Protein AF-A0A1E7WHT1-F1 (afdb_monomer)

Nearest PDB structures (foldseek):
  6sga-assembly1_CK  TM=3.285E-01  e=3.236E+00  Trypanosoma brucei brucei

Secondary structure (DSSP, 8-state):
------S-----------------PPP------EEEEEE-SSTT----EEEE-HHHHHHHSGGG--EEEHHHHHHHS-HHHHHHHHHHHHT-BPPGGG-----EEEESS-GGGGGG-TTS-GGG-B-TTSSB--

pLDDT: mean 82.58, std 22.04, range [29.38, 97.88]

Solvent-accessible surface area (backbone atoms only — not comparable to full-atom values): 8358 Å² total; per-residue (Å²): 130,83,88,88,87,90,86,85,88,78,89,78,88,78,81,94,75,94,76,79,88,72,74,78,71,74,79,75,76,66,82,49,66,37,34,34,34,39,44,55,58,55,98,84,54,71,73,47,34,26,44,27,45,55,68,54,42,44,71,60,32,57,98,80,34,31,41,36,45,55,72,57,46,56,69,74,44,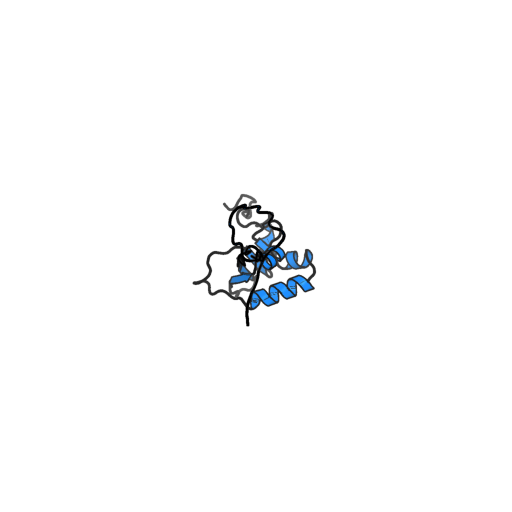65,55,78,60,51,53,53,45,52,57,60,27,68,76,35,65,44,60,74,96,74,54,85,63,75,64,30,40,42,30,36,85,43,70,89,55,52,82,32,31,81,78,24,28,72,84,58,20,32,40,100,85,67,47,66,68,110

Foldseek 3Di:
DDDDDDDDDDDDDDDDDDDPPPPPDDPDPPQDWAWEWEDEPDPPDDRWIWTATPVLVCLQAPPQAAAGEVVVSVVVDPVVVNVVSVVVRVVGTDDPVRDPDHRHYYYHPPVVLCVQQVPNHPQQGADPVRHGPD

Sequence (134 aa):
MRAKRCAGMWHFLDDTTNGSGYRQEQPLTERRVKNIQIIDGADNAAYDIFSATEEEFSLIFPDGTDVAFIDEVYRSQPSTILDAALTEIWTRRVPKRLAMGIHGILFYDCERKKIYYPGRRDEEAVNPCGAPLR

Radius of gyration: 27.78 Å; Cα contacts (8 Å, |Δi|>4): 170; chains: 1; bounding box: 64×77×63 Å

Structure (mmCIF, N/CA/C/O backbone):
data_AF-A0A1E7WHT1-F1
#
_entry.id   AF-A0A1E7WHT1-F1
#
loop_
_atom_site.group_PDB
_atom_site.id
_atom_site.type_symbol
_atom_site.label_atom_id
_atom_site.label_alt_id
_atom_site.label_comp_id
_atom_site.label_asym_id
_atom_site.label_entity_id
_atom_site.label_seq_id
_atom_site.pdbx_PDB_ins_code
_atom_site.Cartn_x
_atom_site.Cartn_y
_atom_site.Cartn_z
_atom_site.occupancy
_atom_site.B_iso_or_equiv
_atom_site.auth_seq_id
_atom_site.auth_comp_id
_atom_site.auth_asym_id
_atom_site.auth_atom_id
_atom_site.pdbx_PDB_model_num
ATOM 1 N N . MET A 1 1 ? -48.030 45.503 42.826 1.00 34.50 1 MET A N 1
ATOM 2 C CA . MET A 1 1 ? -48.830 46.573 42.173 1.00 34.50 1 MET A CA 1
ATOM 3 C C . MET A 1 1 ? -47.914 47.409 41.272 1.00 34.50 1 MET A C 1
ATOM 5 O O . MET A 1 1 ? -46.770 47.546 41.664 1.00 34.50 1 MET A O 1
ATOM 9 N N . ARG A 1 2 ? -48.424 47.933 40.133 1.00 33.75 2 ARG A N 1
ATOM 10 C CA . ARG A 1 2 ? -48.082 49.201 39.397 1.00 33.75 2 ARG A CA 1
ATOM 11 C C . ARG A 1 2 ? -46.597 49.692 39.387 1.00 33.75 2 ARG A C 1
ATOM 13 O O . ARG A 1 2 ? -46.050 49.925 40.449 1.00 33.75 2 ARG A O 1
ATOM 20 N N . ALA A 1 3 ? -45.878 49.836 38.254 1.00 31.58 3 ALA A N 1
ATOM 21 C CA . ALA A 1 3 ? -45.936 50.890 37.192 1.00 31.58 3 ALA A CA 1
ATOM 22 C C . ALA A 1 3 ? -45.684 52.336 37.709 1.00 31.58 3 ALA A C 1
ATOM 24 O O . ALA A 1 3 ? -46.336 52.715 38.675 1.00 31.58 3 ALA A O 1
ATOM 25 N N . LYS A 1 4 ? -44.825 53.225 37.151 1.00 37.28 4 LYS A N 1
ATOM 26 C CA . LYS A 1 4 ? -44.295 53.529 35.772 1.00 37.28 4 LYS A CA 1
ATOM 27 C C . LYS A 1 4 ? -42.741 53.373 35.665 1.00 37.28 4 LYS A C 1
ATOM 29 O O . LYS A 1 4 ? -42.178 52.898 36.638 1.00 37.28 4 LYS A O 1
ATOM 34 N N . ARG A 1 5 ? -41.954 53.567 34.572 1.00 29.38 5 ARG A N 1
ATOM 35 C CA . ARG A 1 5 ? -41.879 54.368 33.297 1.00 29.38 5 ARG A CA 1
ATOM 36 C C . ARG A 1 5 ? -41.156 55.750 33.374 1.00 29.38 5 ARG A C 1
ATOM 38 O O . ARG A 1 5 ? -41.619 56.622 34.094 1.00 29.38 5 ARG A O 1
ATOM 45 N N . CYS A 1 6 ? -40.153 55.933 32.488 1.00 35.97 6 CYS A N 1
ATOM 46 C CA . CYS A 1 6 ? -39.565 57.180 31.923 1.00 35.97 6 CYS A CA 1
ATOM 47 C C . CYS A 1 6 ? -38.513 58.022 32.694 1.00 35.97 6 CYS A C 1
ATOM 49 O O . CYS A 1 6 ? -38.873 58.820 33.550 1.00 35.97 6 CYS A O 1
ATOM 51 N N . ALA A 1 7 ? -37.266 58.017 32.192 1.00 42.38 7 ALA A N 1
ATOM 52 C CA . ALA A 1 7 ? -36.542 59.199 31.672 1.00 42.38 7 ALA A CA 1
ATOM 53 C C . ALA A 1 7 ? -35.319 58.744 30.834 1.00 42.38 7 ALA A C 1
ATOM 55 O O . ALA A 1 7 ? -34.721 57.728 31.166 1.00 42.38 7 ALA A O 1
ATOM 56 N N . GLY A 1 8 ? -34.943 59.475 29.771 1.00 38.22 8 GLY A N 1
ATOM 57 C CA . GLY A 1 8 ? -33.703 59.211 29.009 1.00 38.22 8 GLY A CA 1
ATOM 58 C C . GLY A 1 8 ? -33.853 58.386 27.723 1.00 38.22 8 GLY A C 1
ATOM 59 O O . GLY A 1 8 ? -33.151 57.399 27.535 1.00 38.22 8 GLY A O 1
ATOM 60 N N . MET A 1 9 ? -34.754 58.787 26.823 1.00 34.19 9 MET A N 1
ATOM 61 C CA . MET A 1 9 ? -34.816 58.215 25.475 1.00 34.19 9 MET A CA 1
ATOM 62 C C . MET A 1 9 ? -33.774 58.879 24.571 1.00 34.19 9 MET A C 1
ATOM 64 O O . MET A 1 9 ? -33.945 60.037 24.199 1.00 34.19 9 MET A O 1
ATOM 68 N N . TRP A 1 10 ? -32.760 58.121 24.159 1.00 38.09 10 TRP A N 1
ATOM 69 C CA . TRP A 1 10 ? -32.145 58.305 22.847 1.00 38.09 10 TRP A CA 1
ATOM 70 C C . TRP A 1 10 ? -32.527 57.103 21.997 1.00 38.09 10 TRP A C 1
ATOM 72 O O . TRP A 1 10 ? -32.131 55.975 22.282 1.00 38.09 10 TRP A O 1
ATOM 82 N N . HIS A 1 11 ? -33.341 57.349 20.973 1.00 33.88 11 HIS A N 1
ATOM 83 C CA . HIS A 1 11 ? -33.473 56.405 19.877 1.00 33.88 11 HIS A CA 1
ATOM 84 C C . HIS A 1 11 ? -32.188 56.466 19.055 1.00 33.88 11 HIS A C 1
ATOM 86 O O . HIS A 1 11 ? -31.851 57.523 18.525 1.00 33.88 11 HIS A O 1
ATOM 92 N N . PHE A 1 12 ? -31.547 55.319 18.877 1.00 31.98 12 PHE A N 1
ATOM 93 C CA . PHE A 1 12 ? -31.042 54.968 17.560 1.00 31.98 12 PHE A CA 1
ATOM 94 C C . PHE A 1 12 ? -31.730 53.666 17.163 1.00 31.98 12 PHE A C 1
ATOM 96 O O . PHE A 1 12 ? -31.627 52.657 17.860 1.00 31.98 12 PHE A O 1
ATOM 103 N N . LEU A 1 13 ? -32.539 53.748 16.111 1.00 40.91 13 LEU A N 1
ATOM 104 C CA . LEU A 1 13 ? -32.979 52.587 15.355 1.00 40.91 13 LEU A CA 1
ATOM 105 C C . LEU A 1 13 ? -31.902 52.372 14.301 1.00 40.91 13 LEU A C 1
ATOM 107 O O . LEU A 1 13 ? -31.706 53.257 13.480 1.00 40.91 13 LEU A O 1
ATOM 111 N N . ASP A 1 14 ? -31.244 51.224 14.346 1.00 40.97 14 ASP A N 1
ATOM 112 C CA . ASP A 1 14 ? -30.653 50.600 13.169 1.00 40.97 14 ASP A CA 1
ATOM 113 C C . ASP A 1 14 ? -30.900 49.092 13.265 1.00 40.97 14 ASP A C 1
ATOM 115 O O . ASP A 1 14 ? -31.165 48.550 14.345 1.00 40.97 14 ASP A O 1
ATOM 119 N N . ASP A 1 15 ? -30.965 48.461 12.099 1.00 40.78 15 ASP A N 1
ATOM 120 C CA . ASP A 1 15 ? -31.908 47.374 11.864 1.00 40.78 15 ASP A CA 1
ATOM 121 C C . ASP A 1 15 ? -31.495 45.978 12.359 1.00 40.78 15 ASP A C 1
ATOM 123 O O . ASP A 1 15 ? -30.356 45.660 12.695 1.00 40.78 15 ASP A O 1
ATOM 127 N N . THR A 1 16 ? -32.505 45.114 12.360 1.00 49.03 16 THR A N 1
ATOM 128 C CA . THR A 1 16 ? -32.480 43.676 12.640 1.00 49.03 16 THR A CA 1
ATOM 129 C C . THR A 1 16 ? -31.265 42.893 12.112 1.00 49.03 16 THR A C 1
ATOM 131 O O . THR A 1 16 ? -30.999 42.890 10.914 1.00 49.03 16 THR A O 1
ATOM 134 N N . THR A 1 17 ? -30.657 42.067 12.971 1.00 46.53 17 THR A N 1
ATOM 135 C CA . THR A 1 17 ? -30.294 40.639 12.748 1.00 46.53 17 THR A CA 1
ATOM 136 C C . THR A 1 17 ? -29.713 40.113 14.069 1.00 46.53 17 THR A C 1
ATOM 138 O O . THR A 1 17 ? -28.706 40.599 14.558 1.00 46.53 17 THR A O 1
ATOM 141 N N . ASN A 1 18 ? -30.389 39.264 14.843 1.00 47.66 18 ASN A N 1
ATOM 142 C CA . ASN A 1 18 ? -30.647 37.843 14.589 1.00 47.66 18 ASN A CA 1
ATOM 143 C C . ASN A 1 18 ? -29.401 37.099 14.071 1.00 47.66 18 ASN A C 1
ATOM 145 O O . ASN A 1 18 ? -29.125 37.097 12.877 1.00 47.66 18 ASN A O 1
ATOM 149 N N . GLY A 1 19 ? -28.659 36.471 14.985 1.00 43.56 19 GLY A N 1
ATOM 150 C CA . GLY A 1 19 ? -27.399 35.789 14.694 1.00 43.56 19 GLY A CA 1
ATOM 151 C C . GLY A 1 19 ? -26.966 34.938 15.880 1.00 43.56 19 GLY A C 1
ATOM 152 O O . GLY A 1 19 ? -26.199 35.381 16.731 1.00 43.56 19 GLY A O 1
ATOM 153 N N . SER A 1 20 ? -27.504 33.720 15.961 1.00 44.53 20 SER A N 1
ATOM 154 C CA . SER A 1 20 ? -27.077 32.706 16.928 1.00 44.53 20 SER A CA 1
ATOM 155 C C . SER A 1 20 ? -25.565 32.508 16.882 1.00 44.53 20 SER A C 1
ATOM 157 O O . SER A 1 20 ? -24.979 32.509 15.799 1.00 44.53 20 SER A O 1
ATOM 159 N N . GLY A 1 21 ? -24.949 32.265 18.041 1.00 47.09 21 GLY A N 1
ATOM 160 C CA . GLY A 1 21 ? -23.525 31.957 18.143 1.00 47.09 21 GLY A CA 1
ATOM 161 C C . GLY A 1 21 ? -23.160 30.656 17.429 1.00 47.09 21 GLY A C 1
ATOM 162 O O . GLY A 1 21 ? -23.050 29.608 18.063 1.00 47.09 21 GLY A O 1
ATOM 163 N N . TYR A 1 22 ? -22.919 30.735 16.122 1.00 44.38 22 TYR A N 1
ATOM 164 C CA . TYR A 1 22 ? -22.213 29.708 15.376 1.00 44.38 22 TYR A CA 1
ATOM 165 C C . TYR A 1 22 ? -20.747 29.754 15.791 1.00 44.38 22 TYR A C 1
ATOM 167 O O . TYR A 1 22 ? -19.918 30.445 15.199 1.00 44.38 22 TYR A O 1
ATOM 175 N N . ARG A 1 23 ? -20.424 28.956 16.813 1.00 45.50 23 ARG A N 1
ATOM 176 C CA . ARG A 1 23 ? -19.130 28.280 16.861 1.00 45.50 23 ARG A CA 1
ATOM 177 C C . ARG A 1 23 ? -18.966 27.634 15.487 1.00 45.50 23 ARG A C 1
ATOM 179 O O . ARG A 1 23 ? -19.723 26.723 15.168 1.00 45.50 23 ARG A O 1
ATOM 186 N N . GLN A 1 24 ? -18.049 28.143 14.666 1.00 50.62 24 GLN A N 1
ATOM 187 C CA . GLN A 1 24 ? -17.701 27.470 13.422 1.00 50.62 24 GLN A CA 1
ATOM 188 C C . GLN A 1 24 ? -17.016 26.165 13.814 1.00 50.62 24 GLN A C 1
ATOM 190 O O . GLN A 1 24 ? -15.841 26.138 14.181 1.00 50.62 24 GLN A O 1
ATOM 195 N N . GLU A 1 25 ? -17.808 25.098 13.834 1.00 52.81 25 GLU A N 1
ATOM 196 C CA . GLU A 1 25 ? -17.294 23.742 13.855 1.00 52.81 25 GLU A CA 1
ATOM 197 C C . GLU A 1 25 ? -16.390 23.593 12.632 1.00 52.81 25 GLU A C 1
ATOM 199 O O . GLU A 1 25 ? -16.689 24.103 11.549 1.00 52.81 25 GLU A O 1
ATOM 204 N N . GLN A 1 26 ? -15.217 23.009 12.867 1.00 57.75 26 GLN A N 1
ATOM 205 C CA . GLN A 1 26 ? -14.123 22.984 11.904 1.00 57.75 26 GLN A CA 1
ATOM 206 C C . GLN A 1 26 ? -14.621 22.398 10.576 1.00 57.75 26 GLN A C 1
ATOM 208 O O . GLN A 1 26 ? -15.403 21.441 10.608 1.00 57.75 26 GLN A O 1
ATOM 213 N N . PRO A 1 27 ? -14.194 22.935 9.414 1.00 47.53 27 PRO A N 1
ATOM 214 C CA . PRO A 1 27 ? -14.546 22.319 8.148 1.00 47.53 27 PRO A CA 1
ATOM 215 C C . PRO A 1 27 ? -14.079 20.871 8.198 1.00 47.53 27 PRO A C 1
ATOM 217 O O . PRO A 1 27 ? -12.926 20.599 8.537 1.00 47.53 27 PRO A O 1
ATOM 220 N N . LEU A 1 28 ? -14.993 19.955 7.886 1.00 53.41 28 LEU A N 1
ATOM 221 C CA . LEU A 1 28 ? -14.667 18.550 7.754 1.00 53.41 28 LEU A CA 1
ATOM 222 C C . LEU A 1 28 ? -13.569 18.432 6.689 1.00 53.41 28 LEU A C 1
ATOM 224 O O . LEU A 1 28 ? -13.851 18.427 5.490 1.00 53.41 28 LEU A O 1
ATOM 228 N N . THR A 1 29 ? -12.327 18.222 7.128 1.00 53.31 29 THR A N 1
ATOM 229 C CA . THR A 1 29 ? -11.556 17.130 6.550 1.00 53.31 29 THR A CA 1
ATOM 230 C C . THR A 1 29 ? -12.441 15.902 6.695 1.00 53.31 29 THR A C 1
ATOM 232 O O . THR A 1 29 ? -12.456 15.225 7.725 1.00 53.31 29 THR A O 1
ATOM 235 N N . GLU A 1 30 ? -13.256 15.657 5.662 1.00 54.78 30 GLU A N 1
ATOM 236 C CA . GLU A 1 30 ? -13.797 14.334 5.402 1.00 54.78 30 GLU A CA 1
ATOM 237 C C . GLU A 1 30 ? -12.634 13.382 5.641 1.00 54.78 30 GLU A C 1
ATOM 239 O O . GLU A 1 30 ? -11.566 13.573 5.054 1.00 54.78 30 GLU A O 1
ATOM 244 N N . ARG A 1 31 ? -12.804 12.426 6.557 1.00 61.44 31 ARG A N 1
ATOM 245 C CA . ARG A 1 31 ? -11.778 11.428 6.853 1.00 61.44 31 AR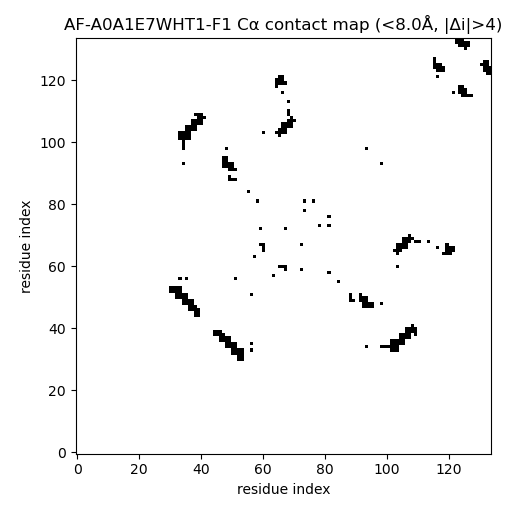G A CA 1
ATOM 246 C C . ARG A 1 31 ? -11.597 10.590 5.596 1.00 61.44 31 ARG A C 1
ATOM 248 O O . ARG A 1 31 ? -12.280 9.581 5.423 1.00 61.44 31 ARG A O 1
ATOM 255 N N . ARG A 1 32 ? -10.754 11.073 4.682 1.00 81.44 32 ARG A N 1
ATOM 256 C CA . ARG A 1 32 ? -10.528 10.485 3.371 1.00 81.44 32 ARG A CA 1
ATOM 257 C C . ARG A 1 32 ? -9.801 9.184 3.601 1.00 81.44 32 ARG A C 1
ATOM 259 O O . ARG A 1 32 ? -8.604 9.138 3.858 1.00 81.44 32 ARG A O 1
ATOM 266 N N . VAL A 1 33 ? -10.597 8.127 3.592 1.00 90.38 33 VAL A N 1
ATOM 267 C CA . VAL A 1 33 ? -10.102 6.771 3.704 1.00 90.38 33 VAL A CA 1
ATOM 268 C C . VAL A 1 33 ? -9.413 6.395 2.402 1.00 90.38 33 VAL A C 1
ATOM 270 O O . VAL A 1 33 ? -9.965 6.574 1.314 1.00 90.38 33 VAL A O 1
ATOM 273 N N . LYS A 1 34 ? -8.190 5.887 2.517 1.00 95.88 34 LYS A N 1
ATOM 274 C CA . LYS A 1 34 ? -7.380 5.421 1.397 1.00 95.88 34 LYS A CA 1
ATOM 275 C C . LYS A 1 34 ? -7.235 3.912 1.489 1.00 95.88 34 LYS A C 1
ATOM 277 O O . LYS A 1 34 ? -6.869 3.370 2.528 1.00 95.88 34 LYS A O 1
ATOM 282 N N . ASN A 1 35 ? -7.528 3.236 0.383 1.00 97.69 35 ASN A N 1
ATOM 283 C CA . ASN A 1 35 ? -7.358 1.790 0.269 1.00 97.69 35 ASN A CA 1
ATOM 284 C C . ASN A 1 35 ? -5.914 1.479 -0.133 1.00 97.69 35 ASN A C 1
ATOM 286 O O . ASN A 1 35 ? -5.514 1.795 -1.256 1.00 97.69 35 ASN A O 1
ATOM 290 N N . ILE A 1 36 ? -5.161 0.844 0.760 1.00 97.88 36 ILE A N 1
ATOM 291 C CA . ILE A 1 36 ? -3.805 0.352 0.509 1.00 97.88 36 ILE A CA 1
ATOM 292 C C . ILE A 1 36 ? -3.897 -1.134 0.163 1.00 97.88 36 ILE A C 1
ATOM 294 O O . ILE A 1 36 ? -4.501 -1.901 0.915 1.00 97.88 36 ILE A O 1
ATOM 298 N N . GLN A 1 37 ? -3.303 -1.551 -0.954 1.00 97.88 37 GLN A N 1
ATOM 299 C CA . GLN A 1 37 ? -3.128 -2.964 -1.286 1.00 97.88 37 GLN A CA 1
ATOM 300 C C . GLN A 1 37 ? -1.765 -3.457 -0.799 1.00 97.88 37 GLN A C 1
ATOM 302 O O . GLN A 1 37 ? -0.745 -2.819 -1.051 1.00 97.88 37 GLN A O 1
ATOM 307 N N . ILE A 1 38 ? -1.743 -4.616 -0.146 1.00 96.25 38 ILE A N 1
ATOM 308 C CA . ILE A 1 38 ? -0.513 -5.250 0.331 1.00 96.25 38 ILE A CA 1
ATOM 309 C C . ILE A 1 38 ? -0.079 -6.332 -0.652 1.00 96.25 38 ILE A C 1
ATOM 311 O O . ILE A 1 38 ? -0.897 -7.127 -1.128 1.00 96.25 38 ILE A O 1
ATOM 315 N N . ILE A 1 39 ? 1.215 -6.355 -0.968 1.00 95.62 39 ILE A N 1
ATOM 316 C CA . ILE A 1 39 ? 1.839 -7.400 -1.779 1.00 95.62 39 ILE A CA 1
ATOM 317 C C . ILE A 1 39 ? 3.049 -7.943 -1.025 1.00 95.62 39 ILE A C 1
ATOM 319 O O . ILE A 1 39 ? 4.084 -7.288 -0.937 1.00 95.62 39 ILE A O 1
ATOM 323 N N . ASP A 1 40 ? 2.900 -9.158 -0.512 1.00 93.06 40 ASP A N 1
ATOM 324 C CA . ASP A 1 40 ? 3.955 -9.934 0.138 1.00 93.06 40 ASP A CA 1
ATOM 325 C C . ASP A 1 40 ? 4.741 -10.760 -0.909 1.00 93.06 40 ASP A C 1
ATOM 327 O O . ASP A 1 40 ? 4.245 -11.033 -2.011 1.00 93.06 40 ASP A O 1
ATOM 331 N N . GLY A 1 41 ? 5.990 -11.103 -0.591 1.00 88.81 41 GLY A N 1
ATOM 332 C CA . GLY A 1 41 ? 6.870 -11.958 -1.386 1.00 88.81 41 GLY A CA 1
ATOM 333 C C . GLY A 1 41 ? 6.637 -13.463 -1.199 1.00 88.81 41 GLY A C 1
ATOM 334 O O . GLY A 1 41 ? 7.171 -14.242 -1.986 1.00 88.81 41 GLY A O 1
ATOM 335 N N . ALA A 1 42 ? 5.857 -13.881 -0.198 1.00 89.31 42 ALA A N 1
ATOM 336 C CA . ALA A 1 42 ? 5.543 -15.283 0.073 1.00 89.31 42 ALA A CA 1
ATOM 337 C C . ALA A 1 42 ? 4.727 -15.959 -1.052 1.00 89.31 42 ALA A C 1
ATOM 339 O O . ALA A 1 42 ? 3.783 -15.385 -1.594 1.00 89.31 42 ALA A O 1
ATOM 340 N N . ASP A 1 43 ? 5.020 -17.232 -1.348 1.00 85.50 43 ASP A N 1
ATOM 341 C CA . ASP A 1 43 ? 4.336 -18.005 -2.405 1.00 85.50 43 ASP A CA 1
ATOM 342 C C . ASP A 1 43 ? 2.818 -18.159 -2.176 1.00 85.50 43 ASP A C 1
ATOM 344 O O . ASP A 1 43 ? 2.047 -18.329 -3.120 1.00 85.50 43 ASP A O 1
ATOM 348 N N . ASN A 1 44 ? 2.376 -18.098 -0.916 1.00 87.44 44 ASN A N 1
ATOM 349 C CA . ASN A 1 44 ? 0.974 -18.170 -0.499 1.00 87.44 44 ASN A CA 1
ATOM 350 C C . ASN A 1 44 ? 0.369 -16.796 -0.141 1.00 87.44 44 ASN A C 1
ATOM 352 O O . ASN A 1 44 ? -0.667 -16.747 0.527 1.00 87.44 44 ASN A O 1
ATOM 356 N N . ALA A 1 45 ? 1.001 -15.693 -0.557 1.00 86.12 45 ALA A N 1
ATOM 357 C CA . ALA A 1 45 ? 0.572 -14.334 -0.241 1.00 86.12 45 ALA A CA 1
ATOM 358 C C . ALA A 1 45 ? -0.877 -14.042 -0.671 1.00 86.12 45 ALA A C 1
ATOM 360 O O . ALA A 1 45 ? -1.246 -14.145 -1.844 1.00 86.12 45 ALA A O 1
ATOM 361 N N . ALA A 1 46 ? -1.690 -13.580 0.280 1.00 85.50 46 ALA A N 1
ATOM 362 C CA . ALA A 1 46 ? -2.977 -12.966 -0.011 1.00 85.50 46 ALA A CA 1
ATOM 363 C C . ALA A 1 46 ? -2.781 -11.470 -0.296 1.00 85.50 46 ALA A C 1
ATOM 365 O O . ALA A 1 46 ? -2.243 -10.738 0.530 1.00 85.50 46 ALA A O 1
ATOM 366 N N . TYR A 1 47 ? -3.258 -10.996 -1.448 1.00 92.94 47 TYR A N 1
ATOM 367 C CA . TYR A 1 47 ? -3.173 -9.578 -1.820 1.00 92.94 47 TYR A CA 1
ATOM 368 C C . TYR A 1 47 ? -4.244 -8.737 -1.118 1.00 92.94 47 TYR A C 1
ATOM 370 O O . TYR A 1 47 ? -5.170 -8.241 -1.766 1.00 92.94 47 TYR A O 1
ATOM 378 N N . ASP A 1 48 ? -4.199 -8.649 0.205 1.00 95.50 48 ASP A N 1
ATOM 379 C CA . ASP A 1 48 ? -5.236 -7.978 0.985 1.00 95.50 48 ASP A CA 1
ATOM 380 C C . ASP A 1 48 ? -5.252 -6.454 0.805 1.00 95.50 48 ASP A C 1
ATOM 382 O O . ASP A 1 48 ? -4.305 -5.842 0.313 1.00 95.50 48 ASP A O 1
ATOM 386 N N . ILE A 1 49 ? -6.397 -5.852 1.136 1.00 97.56 49 ILE A N 1
ATOM 387 C CA . ILE A 1 49 ? -6.641 -4.411 1.041 1.00 97.56 49 ILE A CA 1
ATOM 388 C C . ILE A 1 49 ? -7.036 -3.921 2.430 1.00 97.56 49 ILE A C 1
ATOM 390 O O . ILE A 1 49 ? -7.866 -4.551 3.088 1.00 97.56 49 ILE A O 1
ATOM 394 N N . PHE A 1 50 ? -6.485 -2.790 2.856 1.00 97.62 50 PHE A N 1
ATOM 395 C CA . PHE A 1 50 ? -6.770 -2.170 4.147 1.00 97.62 50 PHE A CA 1
ATOM 396 C C . P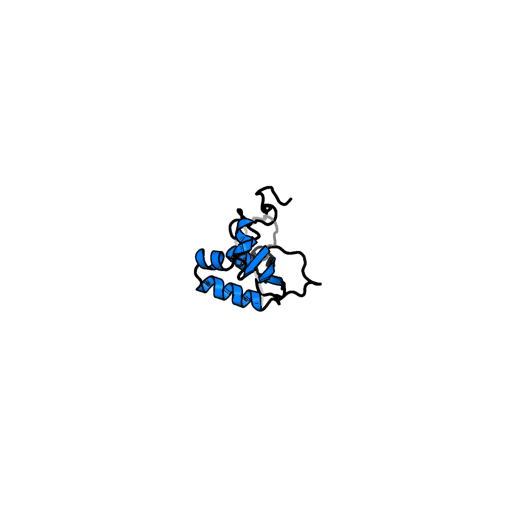HE A 1 50 ? -7.107 -0.689 3.976 1.00 97.62 50 PHE A C 1
ATOM 398 O O . PHE A 1 50 ? -6.627 -0.039 3.048 1.00 97.62 50 PHE A O 1
ATOM 405 N N . SER A 1 51 ? -7.941 -0.161 4.868 1.00 97.06 51 SER A N 1
ATOM 406 C CA . SER A 1 51 ? -8.330 1.250 4.883 1.00 97.06 51 SER A CA 1
ATOM 407 C C . SER A 1 51 ? -7.462 2.039 5.864 1.00 97.06 51 SER A C 1
ATOM 409 O O . SER A 1 51 ? -7.622 1.896 7.075 1.00 97.06 51 SER A O 1
ATOM 411 N N . ALA A 1 52 ? -6.630 2.939 5.350 1.00 96.81 52 ALA A N 1
ATOM 412 C CA . ALA A 1 52 ? -5.897 3.951 6.114 1.00 96.81 52 ALA A CA 1
ATOM 413 C C . ALA A 1 52 ? -6.662 5.289 6.147 1.00 96.81 52 ALA A C 1
ATOM 415 O O . ALA A 1 52 ? -7.527 5.522 5.299 1.00 96.81 52 ALA A O 1
ATOM 416 N N . THR A 1 53 ? -6.362 6.170 7.102 1.00 95.50 53 THR A N 1
ATOM 417 C CA . THR A 1 53 ? -6.719 7.598 7.013 1.00 95.50 53 THR A CA 1
ATOM 418 C C . THR A 1 53 ? -5.749 8.334 6.083 1.00 95.50 53 THR A C 1
ATOM 420 O O . THR A 1 53 ? -4.733 7.777 5.671 1.00 95.50 53 THR A O 1
ATOM 423 N N . GLU A 1 54 ? -6.042 9.590 5.741 1.00 93.50 54 GLU A N 1
ATOM 424 C CA . GLU A 1 54 ? -5.159 10.414 4.905 1.00 93.50 54 GLU A CA 1
ATOM 425 C C . GLU A 1 54 ? -3.789 10.637 5.579 1.00 93.50 54 GLU A C 1
ATOM 427 O O . GLU A 1 54 ? -2.758 10.619 4.909 1.00 93.50 54 GLU A O 1
ATOM 432 N N . GLU A 1 55 ? -3.761 10.780 6.908 1.00 93.31 55 GLU A N 1
ATOM 433 C CA . GLU A 1 55 ? -2.538 10.959 7.698 1.00 93.31 55 GLU A CA 1
ATOM 434 C C . GLU A 1 55 ? -1.684 9.686 7.692 1.00 93.31 55 GLU A C 1
ATOM 436 O O . GLU A 1 55 ? -0.503 9.731 7.364 1.00 93.31 55 GLU A O 1
ATOM 441 N N . GLU A 1 56 ? -2.292 8.537 7.989 1.00 95.38 56 GLU A N 1
ATOM 442 C CA . GLU A 1 56 ? -1.634 7.226 7.962 1.00 95.38 56 GLU A CA 1
ATOM 443 C C . GLU A 1 56 ? -1.137 6.854 6.561 1.00 95.38 56 GLU A C 1
ATOM 445 O O . GLU A 1 56 ? -0.046 6.309 6.404 1.00 95.38 56 GLU A O 1
ATOM 450 N N . PHE A 1 57 ? -1.919 7.184 5.531 1.00 96.12 57 PHE A N 1
ATOM 451 C CA . PHE A 1 57 ? -1.517 7.019 4.142 1.00 96.12 57 PHE A CA 1
ATOM 452 C C . PHE A 1 57 ? -0.303 7.897 3.817 1.00 96.12 57 PHE A C 1
ATOM 454 O O . PHE A 1 57 ? 0.666 7.401 3.254 1.00 96.12 57 PHE A O 1
ATOM 461 N N . SER A 1 58 ? -0.308 9.165 4.236 1.00 94.50 58 SER A N 1
ATOM 462 C CA . SER A 1 58 ? 0.812 10.097 4.024 1.00 94.50 58 SER A CA 1
ATOM 463 C C . SER A 1 58 ? 2.092 9.686 4.765 1.00 94.50 58 SER A C 1
ATOM 465 O O . SER A 1 58 ? 3.186 9.997 4.300 1.00 94.50 58 SER A O 1
ATOM 467 N N . LEU A 1 59 ? 1.980 8.960 5.888 1.00 94.50 59 LEU A N 1
ATOM 468 C CA . LEU A 1 59 ? 3.130 8.349 6.569 1.00 94.50 59 LEU A CA 1
ATOM 469 C C . LEU A 1 59 ? 3.741 7.192 5.759 1.00 94.50 59 LEU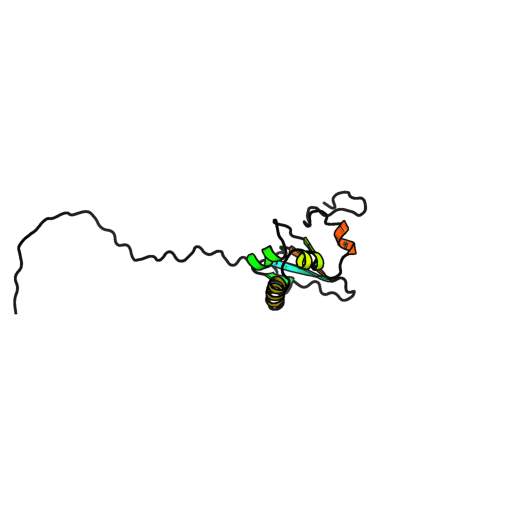 A C 1
ATOM 471 O O . LEU A 1 59 ? 4.941 6.966 5.846 1.00 94.50 59 LEU A O 1
ATOM 475 N N . ILE A 1 60 ? 2.963 6.454 4.966 1.00 96.12 60 ILE A N 1
ATOM 476 C CA . ILE A 1 60 ? 3.484 5.334 4.158 1.00 96.12 60 ILE A CA 1
ATOM 477 C C . ILE A 1 60 ? 3.930 5.811 2.765 1.00 96.12 60 ILE A C 1
ATOM 479 O O . ILE A 1 60 ? 4.909 5.298 2.223 1.00 96.12 60 ILE A O 1
ATOM 483 N N . PHE A 1 61 ? 3.237 6.807 2.210 1.00 96.62 61 PHE A N 1
ATOM 484 C CA . PHE A 1 61 ? 3.381 7.302 0.841 1.00 96.62 61 PHE A CA 1
ATOM 485 C C . PHE A 1 61 ? 3.678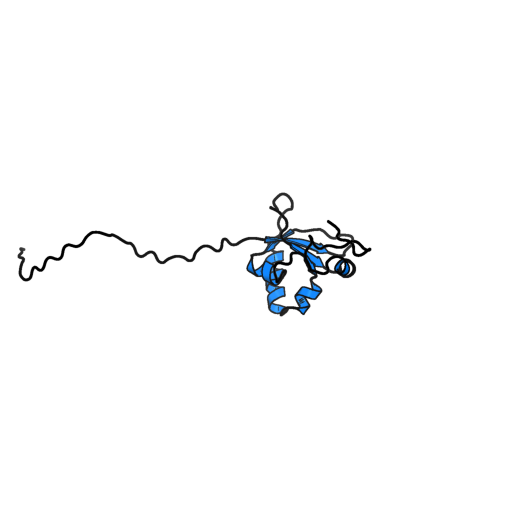 8.819 0.821 1.00 96.62 61 PHE A C 1
ATOM 487 O O . PHE A 1 61 ? 2.790 9.630 0.533 1.00 96.62 61 PHE A O 1
ATOM 494 N N . PRO A 1 62 ? 4.916 9.242 1.146 1.00 93.62 62 PRO A N 1
ATOM 495 C CA . PRO A 1 62 ? 5.305 10.652 1.123 1.00 93.62 62 PRO A CA 1
ATOM 496 C C . PRO A 1 62 ? 5.322 11.227 -0.303 1.00 93.62 62 PRO A C 1
ATOM 498 O O . PRO A 1 62 ? 5.347 10.494 -1.293 1.00 93.62 62 PRO A O 1
ATOM 501 N N . ASP A 1 63 ? 5.310 12.558 -0.413 1.00 91.44 63 ASP A N 1
ATOM 502 C CA . ASP A 1 63 ? 5.472 13.318 -1.667 1.00 91.44 63 ASP A CA 1
ATOM 503 C C . ASP A 1 63 ? 4.497 12.937 -2.806 1.00 91.44 63 ASP A C 1
ATOM 505 O O . ASP A 1 63 ? 4.756 13.142 -3.997 1.00 91.44 63 ASP A O 1
ATOM 509 N N . GLY A 1 64 ? 3.336 12.385 -2.440 1.00 90.06 64 GLY A N 1
ATOM 510 C CA . GLY A 1 64 ? 2.316 11.925 -3.380 1.00 90.06 64 GLY A CA 1
ATOM 511 C C . GLY A 1 64 ? 2.734 10.695 -4.185 1.00 90.06 64 GLY A C 1
ATOM 512 O O . GLY A 1 64 ? 2.255 10.535 -5.305 1.00 90.06 64 GLY A O 1
ATOM 513 N N . THR A 1 65 ? 3.653 9.880 -3.665 1.00 96.62 65 THR A N 1
ATOM 514 C CA . THR A 1 65 ? 3.911 8.516 -4.156 1.00 96.62 65 THR A CA 1
ATOM 515 C C . THR A 1 65 ? 2.674 7.626 -3.989 1.00 96.62 65 THR A C 1
ATOM 517 O O . THR A 1 65 ? 1.744 7.957 -3.255 1.00 96.62 65 THR A O 1
ATOM 520 N N . ASP A 1 66 ? 2.652 6.489 -4.681 1.00 97.50 66 ASP A N 1
ATOM 521 C CA . ASP A 1 66 ? 1.605 5.464 -4.544 1.00 97.50 66 ASP A CA 1
ATOM 522 C C . ASP A 1 66 ? 2.179 4.032 -4.485 1.00 97.50 66 ASP A C 1
ATOM 524 O O . ASP A 1 66 ? 1.438 3.071 -4.287 1.00 97.50 66 ASP A O 1
ATOM 528 N N . VAL A 1 67 ? 3.506 3.873 -4.554 1.00 97.81 67 VAL A N 1
ATOM 529 C CA . VAL A 1 67 ? 4.208 2.598 -4.363 1.00 97.81 67 VAL A CA 1
ATOM 530 C C . VAL A 1 67 ? 5.244 2.738 -3.251 1.00 97.81 67 VAL A C 1
ATOM 532 O O . VAL A 1 67 ? 6.175 3.529 -3.357 1.00 97.81 67 VAL A O 1
ATOM 535 N N . ALA A 1 68 ? 5.139 1.912 -2.214 1.00 97.44 68 ALA A N 1
ATOM 536 C CA . ALA A 1 68 ? 6.052 1.904 -1.075 1.00 97.44 68 ALA A CA 1
ATOM 537 C C . ALA A 1 68 ? 6.622 0.501 -0.830 1.00 97.44 68 ALA A C 1
ATOM 539 O O . ALA A 1 68 ? 5.972 -0.510 -1.098 1.00 97.44 68 ALA A O 1
ATOM 540 N N . PHE A 1 69 ? 7.836 0.436 -0.284 1.00 97.31 69 PHE A N 1
ATOM 541 C CA . PHE A 1 69 ? 8.485 -0.803 0.150 1.00 97.31 69 PHE A CA 1
ATOM 542 C C . PHE A 1 69 ? 8.742 -0.709 1.647 1.00 97.31 69 PHE A C 1
ATOM 544 O O . PHE A 1 69 ? 9.341 0.263 2.104 1.00 97.31 69 PHE A O 1
ATOM 551 N N . ILE A 1 70 ? 8.257 -1.685 2.416 1.00 95.50 70 ILE A N 1
ATOM 552 C CA . ILE A 1 70 ? 8.151 -1.570 3.875 1.00 95.50 70 ILE A CA 1
ATOM 553 C C . ILE A 1 70 ? 9.487 -1.241 4.556 1.00 95.50 70 ILE A C 1
ATOM 555 O O . ILE A 1 70 ? 9.543 -0.411 5.459 1.00 95.50 70 ILE A O 1
ATOM 559 N N . ASP A 1 71 ? 10.582 -1.815 4.067 1.00 94.44 71 ASP A N 1
ATOM 560 C CA . ASP A 1 71 ? 11.935 -1.596 4.571 1.00 94.44 71 ASP A CA 1
ATOM 561 C C . ASP A 1 71 ? 12.454 -0.165 4.313 1.00 94.44 71 ASP A C 1
ATOM 563 O O . ASP A 1 71 ? 13.270 0.349 5.075 1.00 94.44 71 ASP A O 1
ATOM 567 N N . GLU A 1 72 ? 11.984 0.507 3.259 1.00 95.38 72 GLU A N 1
ATOM 568 C CA . GLU A 1 72 ? 12.280 1.916 2.976 1.00 95.38 72 GLU A CA 1
ATOM 569 C C . GLU A 1 72 ? 11.433 2.848 3.845 1.00 95.38 72 GLU A C 1
ATOM 571 O O . GLU A 1 72 ? 11.953 3.842 4.361 1.00 95.38 72 GLU A O 1
ATOM 576 N N . VAL A 1 73 ? 10.170 2.492 4.106 1.00 95.06 73 VAL A N 1
ATOM 577 C CA . VAL A 1 73 ? 9.314 3.237 5.044 1.00 95.06 73 VAL A CA 1
ATOM 578 C C . VAL A 1 73 ? 9.922 3.192 6.457 1.00 95.06 73 VAL A C 1
ATOM 580 O O . VAL A 1 73 ? 10.158 4.244 7.048 1.00 95.06 73 VAL A O 1
ATOM 583 N N . TYR A 1 74 ? 10.334 2.015 6.950 1.00 94.19 74 TYR A N 1
ATOM 584 C CA . TYR A 1 74 ? 11.033 1.879 8.241 1.00 94.19 74 TYR A CA 1
ATOM 585 C C . TYR A 1 74 ? 12.414 2.558 8.307 1.00 94.19 74 TYR A C 1
ATOM 587 O O . TYR A 1 74 ? 12.871 2.879 9.403 1.00 94.19 74 TYR A O 1
ATOM 595 N N . ARG A 1 75 ? 13.101 2.791 7.177 1.00 94.25 75 ARG A N 1
ATOM 596 C CA . ARG A 1 75 ? 14.354 3.578 7.158 1.00 94.25 75 ARG A CA 1
ATOM 597 C C . ARG A 1 75 ? 14.120 5.086 7.177 1.00 94.25 75 ARG A C 1
ATOM 599 O O . ARG A 1 75 ? 14.993 5.815 7.638 1.00 94.25 75 ARG A O 1
ATOM 606 N N . SER A 1 76 ? 13.001 5.552 6.628 1.00 88.62 76 SER A N 1
ATOM 607 C CA . SER A 1 76 ? 12.722 6.984 6.463 1.00 88.62 76 SER A CA 1
ATOM 608 C C . SER A 1 76 ? 12.069 7.631 7.687 1.00 88.62 76 SER A C 1
ATOM 610 O O . SER A 1 76 ? 12.151 8.850 7.831 1.00 88.62 76 SER A O 1
ATOM 612 N N . GLN A 1 77 ? 11.446 6.848 8.577 1.00 87.88 77 GLN A N 1
ATOM 613 C CA . GLN A 1 77 ? 10.647 7.366 9.693 1.00 87.88 77 GLN A CA 1
ATOM 614 C C . GLN A 1 77 ? 10.867 6.617 11.019 1.00 87.88 77 GLN A C 1
ATOM 616 O O . GLN A 1 77 ? 11.330 5.476 11.021 1.00 87.88 77 GLN A O 1
ATOM 621 N N . PRO A 1 78 ? 10.527 7.233 12.173 1.00 91.62 78 PRO A N 1
ATOM 622 C CA . PRO A 1 78 ? 10.614 6.573 13.472 1.00 91.62 78 PRO A CA 1
ATOM 623 C C . PRO A 1 78 ? 9.698 5.346 13.540 1.00 91.62 78 PRO A C 1
ATOM 625 O O . PRO A 1 78 ? 8.480 5.471 13.391 1.00 91.62 78 PRO A O 1
ATOM 628 N N . SER A 1 79 ? 10.274 4.175 13.834 1.00 91.06 79 SER A N 1
ATOM 629 C CA . SER A 1 79 ? 9.529 2.909 13.873 1.00 91.06 79 SER A CA 1
ATOM 630 C C . SER A 1 79 ? 8.322 2.969 14.809 1.00 91.06 79 SER A C 1
ATOM 632 O O . SER A 1 79 ? 7.251 2.528 14.432 1.00 91.06 79 SER A O 1
ATOM 634 N N . THR A 1 80 ? 8.438 3.626 15.967 1.00 93.31 80 THR A N 1
ATOM 635 C CA . THR A 1 80 ? 7.347 3.754 16.950 1.00 93.31 80 THR A CA 1
ATOM 636 C C . THR A 1 80 ? 6.081 4.428 16.416 1.00 93.31 80 THR A C 1
ATOM 638 O O . THR A 1 80 ? 4.989 4.116 16.887 1.00 93.31 80 THR A O 1
ATOM 641 N N . ILE A 1 81 ? 6.204 5.347 15.452 1.00 92.94 81 ILE A N 1
ATOM 642 C CA . ILE A 1 81 ? 5.060 6.012 14.811 1.00 92.94 81 ILE A CA 1
ATOM 643 C C . ILE A 1 81 ? 4.473 5.094 13.734 1.00 92.94 81 ILE A C 1
ATOM 645 O O . ILE A 1 81 ? 3.256 4.918 13.661 1.00 92.94 81 ILE A O 1
ATOM 649 N N . LEU A 1 82 ? 5.342 4.479 12.930 1.00 93.81 82 LEU A N 1
ATOM 650 C CA . LEU A 1 82 ? 4.946 3.592 11.841 1.00 93.81 82 LEU A CA 1
ATOM 651 C C . LEU A 1 82 ? 4.292 2.297 12.352 1.00 93.81 82 LEU A C 1
ATOM 653 O O . LEU A 1 82 ? 3.267 1.886 11.820 1.00 93.81 82 LEU A O 1
ATOM 657 N N . ASP A 1 83 ? 4.825 1.704 13.421 1.00 94.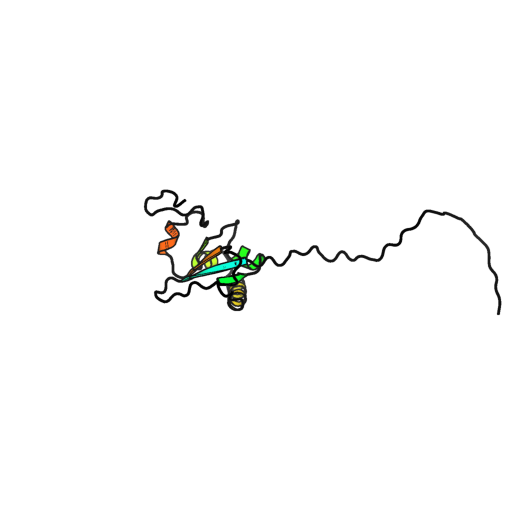56 83 ASP A N 1
ATOM 658 C CA . ASP A 1 83 ? 4.285 0.519 14.094 1.00 94.56 83 ASP A CA 1
ATOM 659 C C . ASP A 1 83 ? 2.860 0.777 14.601 1.00 94.56 83 ASP A C 1
ATOM 661 O O . ASP A 1 83 ? 1.976 -0.062 14.419 1.00 94.56 83 ASP A O 1
ATOM 665 N N . ALA A 1 84 ? 2.612 1.952 15.191 1.00 95.25 84 ALA A N 1
ATOM 666 C CA . ALA A 1 84 ? 1.282 2.351 15.646 1.00 95.25 84 ALA A CA 1
ATOM 667 C C . ALA A 1 84 ? 0.305 2.508 14.467 1.00 95.25 84 ALA A C 1
ATOM 669 O O . ALA A 1 84 ? -0.789 1.944 14.502 1.00 95.25 84 ALA A O 1
ATOM 670 N N . ALA A 1 85 ? 0.714 3.202 13.399 1.00 95.06 85 ALA A N 1
ATOM 671 C CA . ALA A 1 85 ? -0.108 3.380 12.201 1.00 95.06 85 ALA A CA 1
ATOM 672 C C . ALA A 1 85 ? -0.433 2.039 11.513 1.00 95.06 85 ALA A C 1
ATOM 674 O O . ALA A 1 85 ? -1.595 1.750 11.237 1.00 95.06 85 ALA A O 1
ATOM 675 N N . LEU A 1 86 ? 0.566 1.179 11.285 1.00 95.12 86 LEU A N 1
ATOM 676 C CA . LEU A 1 86 ? 0.376 -0.133 10.654 1.00 95.12 86 LEU A CA 1
ATOM 677 C C . LEU A 1 86 ? -0.489 -1.070 11.507 1.00 95.12 86 LEU A C 1
ATOM 679 O O . LEU A 1 86 ? -1.347 -1.765 10.961 1.00 95.12 86 LEU A O 1
ATOM 683 N N . THR A 1 87 ? -0.327 -1.046 12.835 1.00 96.25 87 THR A N 1
ATOM 684 C CA . THR A 1 87 ? -1.184 -1.803 13.765 1.00 96.25 87 THR A CA 1
ATOM 685 C C . THR A 1 87 ? -2.653 -1.413 13.596 1.00 96.25 87 THR A C 1
ATOM 687 O O . THR A 1 87 ? -3.509 -2.285 13.441 1.00 96.25 87 THR A O 1
ATOM 690 N N . GLU A 1 88 ? -2.953 -0.114 13.548 1.00 96.44 88 GLU A N 1
ATOM 691 C CA . GLU A 1 88 ? -4.318 0.375 13.354 1.00 96.44 88 GLU A CA 1
ATOM 692 C C . GLU A 1 88 ? -4.852 0.095 11.939 1.00 96.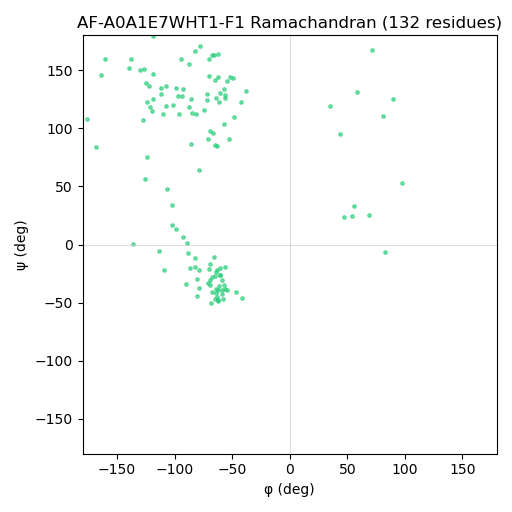44 88 GLU A C 1
ATOM 694 O O . GLU A 1 88 ? -6.045 -0.186 11.784 1.00 96.44 88 GLU A O 1
ATOM 699 N N . ILE A 1 89 ? -4.014 0.147 10.895 1.00 96.50 89 ILE A N 1
ATOM 700 C CA . ILE A 1 89 ? -4.407 -0.189 9.512 1.00 96.50 89 ILE A CA 1
ATOM 701 C C . ILE A 1 89 ? -4.799 -1.671 9.408 1.00 96.50 89 ILE A C 1
ATOM 703 O O . ILE A 1 89 ? -5.821 -1.987 8.793 1.00 96.50 89 ILE A O 1
ATOM 707 N N . TRP A 1 90 ? -4.060 -2.585 10.047 1.00 96.00 90 TRP A N 1
ATOM 708 C CA . TRP A 1 90 ? -4.347 -4.029 10.029 1.00 96.00 90 TRP A CA 1
ATOM 709 C C . TRP A 1 90 ? -5.712 -4.405 10.613 1.00 96.00 90 TRP A C 1
ATOM 711 O O . TRP A 1 90 ? -6.307 -5.395 10.180 1.00 96.00 90 TRP A O 1
ATOM 721 N N . THR A 1 91 ? -6.275 -3.600 11.517 1.00 96.75 91 THR A N 1
ATOM 722 C CA . THR A 1 91 ? -7.647 -3.820 12.015 1.00 96.75 91 THR A CA 1
ATOM 723 C C . THR A 1 91 ? -8.727 -3.535 10.957 1.00 96.75 91 THR A C 1
ATOM 725 O O . THR A 1 91 ? -9.840 -4.057 11.045 1.00 96.75 91 THR A O 1
ATOM 728 N N . ARG A 1 92 ? -8.411 -2.746 9.919 1.00 96.38 92 ARG A N 1
ATOM 729 C CA . ARG A 1 92 ? -9.351 -2.191 8.928 1.00 96.38 92 ARG A CA 1
ATOM 730 C C . ARG A 1 92 ? -9.258 -2.870 7.559 1.00 96.38 92 ARG A C 1
ATOM 732 O O . ARG A 1 92 ? -9.215 -2.209 6.518 1.00 96.38 92 ARG A O 1
ATOM 739 N N . ARG A 1 93 ? -9.252 -4.205 7.537 1.00 96.94 93 ARG A N 1
ATOM 740 C CA . ARG A 1 93 ? -9.263 -4.991 6.289 1.00 96.94 93 ARG A CA 1
ATOM 741 C C . ARG A 1 93 ? -10.552 -4.765 5.486 1.00 96.94 93 ARG A C 1
ATOM 743 O O . ARG A 1 93 ? -11.654 -5.009 5.974 1.00 96.94 93 ARG A O 1
ATOM 750 N N . VAL A 1 94 ? -10.411 -4.395 4.215 1.00 96.81 94 VAL A N 1
ATOM 751 C CA . VAL A 1 94 ? -11.509 -4.152 3.269 1.00 96.81 94 VAL A CA 1
ATOM 752 C C . VAL A 1 94 ? -11.680 -5.364 2.340 1.00 96.81 94 VAL A C 1
ATOM 754 O O . VAL A 1 94 ? -10.764 -5.711 1.592 1.00 96.81 94 VAL A O 1
ATOM 757 N N . PRO A 1 95 ? -12.851 -6.031 2.316 1.00 96.25 95 PRO A N 1
ATOM 758 C CA . PRO A 1 95 ? -13.125 -7.081 1.339 1.00 96.25 95 PRO A CA 1
ATOM 759 C C . PRO A 1 95 ? -13.057 -6.532 -0.092 1.00 96.25 95 PRO A C 1
ATOM 761 O O . PRO A 1 95 ? -13.738 -5.560 -0.401 1.00 96.25 95 PRO A O 1
ATOM 764 N N . LYS A 1 96 ? -12.321 -7.196 -0.995 1.00 94.62 96 LYS A N 1
ATOM 765 C CA . LYS A 1 96 ? -12.077 -6.736 -2.383 1.00 94.62 96 LYS A CA 1
ATOM 766 C C . LYS A 1 96 ? -13.324 -6.253 -3.134 1.00 94.62 96 LYS A C 1
ATOM 768 O O . LYS A 1 96 ? -13.277 -5.227 -3.794 1.00 94.62 96 LYS A O 1
ATOM 773 N N . ARG A 1 97 ? -14.455 -6.953 -2.981 1.00 95.50 97 ARG A N 1
ATOM 774 C CA . ARG A 1 97 ? -15.755 -6.603 -3.595 1.00 95.50 97 ARG A CA 1
ATOM 775 C C . ARG A 1 97 ? -16.390 -5.293 -3.090 1.00 95.50 97 ARG A C 1
ATOM 777 O O . ARG A 1 97 ? -17.408 -4.885 -3.631 1.00 95.50 97 ARG A O 1
ATOM 784 N N . LEU A 1 98 ? -15.850 -4.705 -2.023 1.00 95.50 98 LEU A N 1
ATOM 785 C CA . LEU A 1 98 ? -16.278 -3.443 -1.407 1.00 95.50 98 LEU A CA 1
ATOM 786 C C . LEU A 1 98 ? -15.215 -2.337 -1.550 1.00 95.50 98 LEU A C 1
ATOM 788 O O . LEU A 1 98 ? -15.467 -1.204 -1.153 1.00 95.50 98 LEU A O 1
ATOM 792 N N . ALA A 1 99 ? -14.029 -2.650 -2.083 1.00 94.56 99 ALA A N 1
ATOM 793 C CA . ALA A 1 99 ? -12.950 -1.682 -2.231 1.00 94.56 99 ALA A CA 1
ATOM 794 C C . ALA A 1 99 ? -13.252 -0.714 -3.385 1.00 94.56 99 ALA A C 1
ATOM 796 O O . ALA A 1 99 ? -13.308 -1.106 -4.551 1.00 94.56 99 ALA A O 1
ATOM 797 N N . MET A 1 100 ? -13.426 0.566 -3.058 1.00 93.06 100 MET A N 1
ATOM 798 C CA . MET A 1 100 ? -13.580 1.639 -4.040 1.00 93.06 100 MET A CA 1
ATOM 799 C C . MET A 1 100 ? -12.198 2.146 -4.464 1.00 93.06 100 MET A C 1
ATOM 801 O O . MET A 1 100 ? -11.657 3.076 -3.870 1.00 93.06 100 MET A O 1
ATOM 805 N N . GLY A 1 101 ? -11.613 1.480 -5.463 1.00 94.75 101 GLY A N 1
ATOM 806 C CA . GLY A 1 101 ? -10.269 1.773 -5.970 1.00 94.75 101 GLY A CA 1
ATOM 807 C C . GLY A 1 101 ? -9.136 1.367 -5.018 1.00 94.75 101 GLY A C 1
ATOM 808 O O . GLY A 1 101 ? -9.359 1.070 -3.842 1.00 94.75 101 GLY A O 1
ATOM 809 N N . ILE A 1 102 ? -7.913 1.369 -5.547 1.00 96.94 102 ILE A N 1
ATOM 810 C CA . ILE A 1 102 ? -6.654 1.235 -4.802 1.00 96.94 102 ILE A CA 1
ATOM 811 C C . ILE A 1 102 ? -5.939 2.581 -4.908 1.00 96.94 102 ILE A C 1
ATOM 813 O O . ILE A 1 102 ? -5.908 3.164 -5.986 1.00 96.94 102 ILE A O 1
ATOM 817 N N . HIS A 1 103 ? -5.421 3.080 -3.790 1.00 97.19 103 HIS A N 1
ATOM 818 C CA . HIS A 1 103 ? -4.781 4.396 -3.704 1.00 97.19 103 HIS A CA 1
ATOM 819 C C . HIS A 1 103 ? -3.268 4.300 -3.507 1.00 97.19 103 HIS A C 1
ATOM 821 O O . HIS A 1 103 ? -2.564 5.250 -3.814 1.00 97.19 103 HIS A O 1
ATOM 827 N N . GLY A 1 104 ? -2.781 3.165 -3.001 1.00 97.69 104 GLY A N 1
ATOM 828 C CA . GLY A 1 104 ? -1.359 2.868 -2.914 1.00 97.69 104 GLY A CA 1
ATOM 829 C C . GLY A 1 104 ? -1.096 1.373 -2.745 1.00 97.69 104 GLY A C 1
ATOM 830 O O . GLY A 1 104 ? -1.982 0.613 -2.340 1.00 97.69 104 GLY A O 1
ATOM 831 N N . ILE A 1 105 ? 0.122 0.954 -3.069 1.00 97.88 105 ILE A N 1
ATOM 832 C CA . ILE A 1 105 ? 0.605 -0.425 -3.024 1.00 97.88 105 ILE A CA 1
ATOM 833 C C . ILE A 1 105 ? 1.807 -0.482 -2.080 1.00 97.88 105 ILE A C 1
ATOM 835 O O . ILE A 1 105 ? 2.831 0.151 -2.333 1.00 97.88 105 ILE A O 1
ATOM 839 N N . LEU A 1 106 ? 1.695 -1.256 -1.002 1.00 97.62 106 LEU A N 1
ATOM 840 C CA . LEU A 1 106 ? 2.775 -1.470 -0.040 1.00 97.62 106 LEU A CA 1
ATOM 841 C C . LEU A 1 106 ? 3.343 -2.887 -0.190 1.00 97.62 106 LEU A C 1
ATOM 843 O O . LEU A 1 106 ? 2.646 -3.892 -0.024 1.00 97.62 106 LEU A O 1
ATOM 847 N N . PHE A 1 107 ? 4.628 -2.949 -0.516 1.00 97.31 107 PHE A N 1
ATOM 848 C CA . PHE A 1 107 ? 5.380 -4.173 -0.750 1.00 97.31 107 PHE A CA 1
ATOM 849 C C . PHE A 1 107 ? 6.095 -4.661 0.518 1.00 97.31 107 PHE A C 1
ATOM 851 O O . PHE A 1 107 ? 6.886 -3.923 1.109 1.00 97.31 107 PHE A O 1
ATOM 858 N N . TYR A 1 108 ? 5.879 -5.930 0.868 1.00 94.69 108 TYR A N 1
ATOM 859 C CA . TYR A 1 108 ? 6.617 -6.683 1.889 1.00 94.69 108 TYR A CA 1
ATOM 860 C C . TYR A 1 108 ? 7.534 -7.707 1.206 1.00 94.69 108 TYR A C 1
ATOM 862 O O . TYR A 1 108 ? 7.136 -8.328 0.219 1.00 94.69 108 TYR A O 1
ATOM 870 N N . ASP A 1 109 ? 8.780 -7.822 1.676 1.00 92.31 109 ASP A N 1
ATOM 871 C CA . ASP A 1 109 ? 9.824 -8.765 1.225 1.00 92.31 109 ASP A CA 1
ATOM 872 C C . ASP A 1 109 ? 10.033 -8.877 -0.305 1.00 92.31 109 ASP A C 1
ATOM 874 O O . ASP A 1 109 ? 10.575 -9.842 -0.843 1.00 92.31 109 ASP A O 1
ATOM 878 N N . CYS A 1 110 ? 9.654 -7.827 -1.037 1.00 93.06 110 CYS A N 1
ATOM 879 C CA . CYS A 1 110 ? 9.652 -7.765 -2.499 1.00 93.06 110 CYS A CA 1
ATOM 880 C C . CYS A 1 110 ? 10.847 -6.978 -3.078 1.00 93.06 110 CYS A C 1
ATOM 882 O O . CYS A 1 110 ? 10.711 -6.341 -4.123 1.00 93.06 110 CYS A O 1
ATOM 884 N N . GLU A 1 111 ? 12.024 -7.038 -2.444 1.00 92.50 111 GLU A N 1
ATOM 885 C CA . GLU A 1 111 ? 13.255 -6.309 -2.826 1.00 92.50 111 GLU A CA 1
ATOM 886 C C . GLU A 1 111 ? 13.528 -6.288 -4.340 1.00 92.50 111 GLU A C 1
ATOM 888 O O . GLU A 1 111 ? 13.761 -5.237 -4.938 1.00 92.50 111 GLU A O 1
ATOM 893 N N . ARG A 1 112 ? 13.408 -7.446 -5.005 1.00 93.38 112 ARG A N 1
ATOM 894 C CA . ARG A 1 112 ? 13.664 -7.594 -6.449 1.00 93.38 112 ARG A CA 1
ATOM 895 C C . ARG A 1 112 ? 12.746 -6.737 -7.336 1.00 93.38 112 ARG A C 1
ATOM 897 O O . ARG A 1 112 ? 13.087 -6.506 -8.490 1.00 93.38 112 ARG A O 1
ATOM 904 N N . LYS A 1 113 ? 11.592 -6.271 -6.842 1.00 93.75 113 LYS A N 1
ATOM 905 C CA . LYS A 1 113 ? 10.668 -5.410 -7.603 1.00 93.75 113 LYS A CA 1
ATOM 906 C C . LYS A 1 113 ? 11.065 -3.932 -7.587 1.00 93.75 113 LYS A C 1
ATOM 908 O O . LYS A 1 113 ? 10.633 -3.194 -8.466 1.00 93.75 113 LYS A O 1
ATOM 913 N N . LYS A 1 114 ? 11.902 -3.489 -6.643 1.00 95.12 114 LYS A N 1
ATOM 914 C CA . LYS A 1 114 ? 12.248 -2.067 -6.445 1.00 95.12 114 LYS A CA 1
ATOM 915 C C . LYS A 1 114 ? 12.829 -1.381 -7.669 1.00 95.12 114 LYS A C 1
ATOM 917 O O . LYS A 1 114 ? 12.565 -0.197 -7.868 1.00 95.12 114 LYS A O 1
ATOM 922 N N . ILE A 1 115 ? 13.598 -2.125 -8.464 1.00 95.69 115 ILE A N 1
ATOM 923 C CA . ILE A 1 115 ? 14.249 -1.643 -9.689 1.00 95.69 115 ILE A CA 1
ATOM 924 C C . ILE A 1 115 ? 13.248 -1.192 -10.761 1.00 95.69 115 ILE A C 1
ATOM 926 O O . ILE A 1 115 ? 13.609 -0.402 -11.624 1.00 95.69 115 ILE A O 1
ATOM 930 N N . TYR A 1 116 ? 12.000 -1.668 -10.694 1.00 96.81 116 TYR A N 1
ATOM 931 C CA . TYR A 1 116 ? 10.942 -1.313 -11.640 1.00 96.81 116 TYR A CA 1
ATOM 932 C C . TYR A 1 116 ? 10.161 -0.059 -11.234 1.00 96.81 116 TYR A C 1
ATOM 934 O O . TYR A 1 116 ? 9.368 0.415 -12.032 1.00 96.81 116 TYR A O 1
ATOM 942 N N . TYR A 1 117 ? 10.384 0.493 -10.034 1.00 96.81 117 TYR A N 1
ATOM 943 C CA . TYR A 1 117 ? 9.629 1.631 -9.489 1.00 96.81 117 TYR A CA 1
ATOM 944 C C . TYR A 1 117 ? 10.548 2.789 -9.055 1.00 96.81 117 TYR A C 1
ATOM 946 O O . TYR A 1 117 ? 10.520 3.171 -7.881 1.00 96.81 117 TYR A O 1
ATOM 954 N N . PRO A 1 118 ? 11.398 3.343 -9.942 1.00 95.00 118 PRO A N 1
ATOM 955 C CA . PRO A 1 118 ? 12.444 4.299 -9.563 1.00 95.00 118 PRO A CA 1
ATOM 956 C C . PRO A 1 118 ? 11.906 5.564 -8.875 1.00 95.00 118 PRO A C 1
ATOM 958 O O . PRO A 1 118 ? 12.507 6.015 -7.905 1.00 95.00 118 PRO A O 1
ATOM 961 N N . GLY A 1 119 ? 10.764 6.097 -9.325 1.00 94.88 119 GLY A N 1
ATOM 962 C CA . GLY A 1 119 ? 10.093 7.254 -8.715 1.00 94.88 119 GLY A CA 1
ATOM 963 C C . GLY A 1 119 ? 9.023 6.913 -7.670 1.00 94.88 119 GLY A C 1
ATOM 964 O O . GLY A 1 119 ? 8.325 7.810 -7.203 1.00 94.88 119 GLY A O 1
ATOM 965 N N . ARG A 1 120 ? 8.876 5.629 -7.295 1.00 97.00 120 ARG A N 1
ATOM 966 C CA . ARG A 1 120 ? 7.879 5.145 -6.311 1.00 97.00 120 ARG A CA 1
ATOM 967 C C . ARG A 1 120 ? 6.420 5.522 -6.665 1.00 97.00 120 ARG A C 1
ATOM 969 O O . ARG A 1 120 ? 5.568 5.708 -5.797 1.00 97.00 120 ARG A O 1
ATOM 976 N N . ARG A 1 121 ? 6.131 5.570 -7.969 1.00 96.69 121 ARG A N 1
ATOM 977 C CA . ARG A 1 121 ? 4.799 5.739 -8.573 1.00 96.69 121 ARG A CA 1
ATOM 978 C C . ARG A 1 121 ? 4.528 4.587 -9.545 1.00 96.69 121 ARG A C 1
ATOM 980 O O . ARG A 1 121 ? 5.441 4.210 -10.282 1.00 96.69 121 ARG A O 1
ATOM 987 N N . ASP A 1 122 ? 3.318 4.031 -9.579 1.00 95.12 122 ASP A N 1
ATOM 988 C CA . ASP A 1 122 ? 2.979 2.907 -10.471 1.00 95.12 122 ASP A CA 1
ATOM 989 C C . ASP A 1 122 ? 2.913 3.334 -11.944 1.00 95.12 122 ASP A C 1
ATOM 991 O O . ASP A 1 122 ? 3.329 2.580 -12.819 1.00 95.12 122 ASP A O 1
ATOM 995 N N . GLU A 1 123 ? 2.484 4.567 -12.227 1.00 95.12 123 GLU A N 1
ATOM 996 C CA . GLU A 1 123 ? 2.489 5.130 -13.589 1.00 95.12 123 GLU A CA 1
ATOM 997 C C . GLU A 1 123 ? 3.907 5.409 -14.126 1.00 95.12 123 GLU A C 1
ATOM 999 O O . GLU A 1 123 ? 4.099 5.531 -15.331 1.00 95.12 123 GLU A O 1
ATOM 1004 N N . GLU A 1 124 ? 4.921 5.454 -13.255 1.00 94.88 124 GLU A N 1
ATOM 1005 C CA . GLU A 1 124 ? 6.338 5.596 -13.630 1.00 94.88 124 GLU A CA 1
ATOM 1006 C C . GLU A 1 124 ? 7.083 4.249 -13.644 1.00 94.88 124 GLU A C 1
ATOM 1008 O O . GLU A 1 124 ? 8.318 4.209 -13.674 1.00 94.88 124 GLU A O 1
ATOM 1013 N N . ALA A 1 125 ? 6.353 3.130 -13.591 1.00 95.75 125 ALA A N 1
ATOM 1014 C CA . ALA A 1 125 ? 6.957 1.808 -13.613 1.00 95.75 125 ALA A CA 1
ATOM 1015 C C . ALA A 1 125 ? 7.728 1.558 -14.922 1.00 95.75 125 ALA A C 1
ATOM 1017 O O . ALA A 1 125 ? 7.306 1.967 -16.005 1.00 95.75 125 ALA A O 1
ATOM 1018 N N . VAL A 1 126 ? 8.852 0.843 -14.838 1.00 97.38 126 VAL A N 1
ATOM 1019 C CA . VAL A 1 126 ? 9.721 0.541 -15.988 1.00 97.38 126 VAL A CA 1
ATOM 1020 C C . VAL A 1 126 ? 9.845 -0.956 -16.254 1.00 97.38 126 VAL A C 1
ATOM 1022 O O . VAL A 1 126 ? 9.871 -1.789 -15.349 1.00 97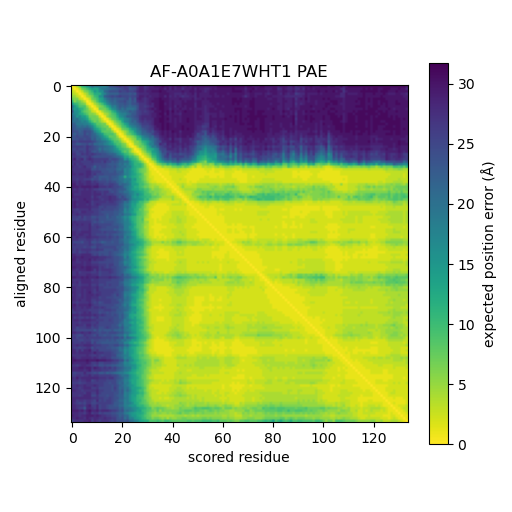.38 126 VAL A O 1
ATOM 1025 N N . ASN A 1 127 ? 9.976 -1.300 -17.531 1.00 94.31 127 ASN A N 1
ATOM 1026 C CA . ASN A 1 127 ? 10.324 -2.637 -17.995 1.00 94.31 127 ASN A CA 1
ATOM 1027 C C . ASN A 1 127 ? 11.757 -3.030 -17.575 1.00 94.31 127 ASN A C 1
ATOM 1029 O O . ASN A 1 127 ? 12.594 -2.158 -17.339 1.00 94.31 127 ASN A O 1
ATOM 1033 N N . PRO A 1 128 ? 12.122 -4.328 -17.608 1.00 93.94 128 PRO A N 1
ATOM 1034 C CA . PRO A 1 128 ? 13.504 -4.779 -17.395 1.00 93.94 128 PRO A CA 1
ATOM 1035 C C . PRO A 1 128 ? 14.551 -4.170 -18.344 1.00 93.94 128 PRO A C 1
ATOM 1037 O O . PRO A 1 128 ? 15.737 -4.191 -18.031 1.00 93.94 128 PRO A O 1
ATOM 1040 N N . CYS A 1 129 ? 14.133 -3.628 -19.493 1.00 92.50 129 CYS A N 1
ATOM 1041 C CA . CYS A 1 129 ? 14.986 -2.892 -20.431 1.00 92.50 129 CYS A CA 1
ATOM 1042 C C . CYS A 1 129 ? 15.079 -1.376 -20.152 1.00 92.50 129 CYS A C 1
ATOM 1044 O O . CYS A 1 129 ? 15.722 -0.664 -20.917 1.00 92.50 129 CYS A O 1
ATOM 1046 N N . GLY A 1 130 ? 14.426 -0.871 -19.099 1.00 90.1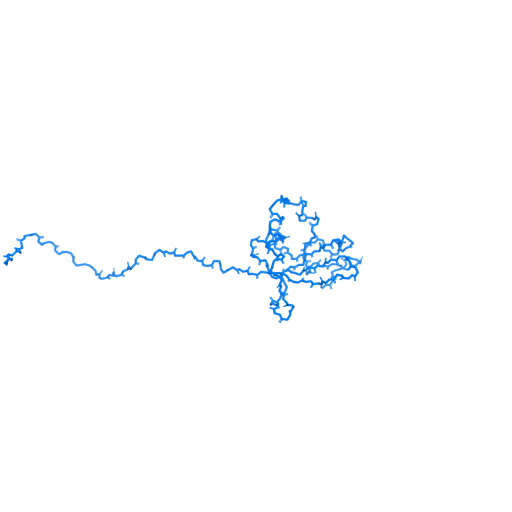9 130 GLY A N 1
ATOM 1047 C CA . GLY A 1 130 ? 14.401 0.547 -18.718 1.00 90.19 130 GLY A CA 1
ATOM 1048 C C . GLY A 1 130 ? 13.376 1.416 -19.458 1.00 90.19 130 GLY A C 1
ATOM 1049 O O . GLY A 1 130 ? 13.198 2.573 -19.090 1.00 90.19 130 GLY A O 1
ATOM 1050 N N . ALA A 1 131 ? 12.680 0.890 -20.471 1.00 92.56 131 ALA A N 1
ATOM 1051 C CA . ALA A 1 131 ? 11.578 1.605 -21.121 1.00 92.56 131 ALA A CA 1
ATOM 1052 C C . ALA A 1 131 ? 10.351 1.704 -20.187 1.00 92.56 131 ALA A C 1
ATOM 1054 O O . ALA A 1 131 ? 10.090 0.729 -19.473 1.00 92.56 131 ALA A O 1
ATOM 1055 N N . PRO A 1 132 ? 9.565 2.800 -20.217 1.00 94.88 132 PRO A N 1
ATOM 1056 C CA . PRO A 1 132 ? 8.303 2.905 -19.479 1.00 94.88 132 PRO A CA 1
ATOM 1057 C C . PRO A 1 132 ? 7.389 1.696 -19.707 1.00 94.88 132 PRO A C 1
ATOM 1059 O O . PRO A 1 132 ? 7.366 1.120 -20.798 1.00 94.88 132 PRO A O 1
ATOM 1062 N N . LEU A 1 133 ? 6.680 1.273 -18.661 1.00 94.06 133 LEU A N 1
ATOM 1063 C CA . LEU A 1 133 ? 5.725 0.163 -18.710 1.00 94.06 133 LEU A CA 1
ATOM 1064 C C . LEU A 1 133 ? 4.379 0.579 -19.328 1.00 94.06 133 LEU A C 1
ATOM 1066 O O . LEU A 1 133 ? 3.646 -0.285 -19.814 1.00 94.06 133 LEU A O 1
ATOM 1070 N N . ARG A 1 134 ? 4.075 1.880 -19.311 1.00 90.62 134 ARG A N 1
ATOM 1071 C CA . ARG A 1 134 ? 2.881 2.525 -19.870 1.00 90.62 134 ARG A CA 1
ATOM 1072 C C . ARG A 1 134 ? 3.278 3.789 -20.637 1.00 90.62 134 ARG A C 1
ATOM 1074 O O . ARG A 1 134 ? 4.351 4.345 -20.309 1.00 90.62 134 ARG A O 1
#

InterPro domains:
  IPR059264 Domain of unknown function DUF8220 [PF26665] (34-122)

Organism: NCBI:txid762836

Mean predicted aligned error: 11.49 Å